Protein AF-X1DKD5-F1 (afdb_monomer_lite)

Organism: NCBI:txid412755

Foldseek 3Di:
DVVVVCCVVPDDDPCQAPVDVQWAAELQATAGNVVRDGDHDDPNHHYPDYHDDDDDPPDDDVVVVVVVVVD

Secondary structure (DSSP, 8-state):
-HHHHHHHHT---GGGSS--TTEEEETTEEEETTTTEEE---TTS--S--BS----TT---HHHHHHHHT-

Structure (mmCIF, N/CA/C/O backbone):
data_AF-X1DKD5-F1
#
_entry.id   AF-X1DKD5-F1
#
loop_
_atom_site.group_PDB
_atom_site.id
_atom_site.type_symbol
_atom_site.label_atom_id
_atom_site.label_alt_id
_atom_site.label_comp_id
_atom_site.label_asym_id
_atom_site.label_entity_id
_atom_site.label_seq_id
_atom_site.pdbx_PDB_ins_code
_atom_site.Cartn_x
_atom_site.Cartn_y
_atom_site.Cartn_z
_atom_site.occupancy
_atom_site.B_iso_or_equiv
_atom_site.auth_seq_id
_atom_site.auth_comp_id
_atom_site.auth_asym_id
_atom_site.auth_atom_id
_atom_site.pdbx_PDB_model_num
ATOM 1 N N . VAL A 1 1 ? 10.655 -16.727 -23.553 1.00 85.88 1 VAL A N 1
ATOM 2 C CA . VAL A 1 1 ? 11.119 -15.564 -24.347 1.00 85.88 1 VAL A CA 1
ATOM 3 C C . VAL A 1 1 ? 10.535 -14.243 -23.837 1.00 85.88 1 VAL A C 1
ATOM 5 O O . VAL A 1 1 ? 11.270 -13.530 -23.180 1.00 85.88 1 VAL A O 1
ATOM 8 N N . ILE A 1 2 ? 9.245 -13.913 -24.022 1.00 91.12 2 ILE A N 1
ATOM 9 C CA . ILE A 1 2 ? 8.704 -12.575 -23.652 1.00 91.12 2 ILE A CA 1
ATOM 10 C C . ILE A 1 2 ? 8.842 -12.241 -22.155 1.00 91.12 2 ILE A C 1
ATOM 12 O O . ILE A 1 2 ? 9.346 -11.179 -21.812 1.00 91.12 2 ILE A O 1
ATOM 16 N N . LEU A 1 3 ? 8.452 -13.153 -21.256 1.00 90.31 3 LEU A N 1
ATOM 17 C CA . LEU A 1 3 ? 8.577 -12.932 -19.805 1.00 90.31 3 LEU A CA 1
ATOM 18 C C . LEU A 1 3 ? 10.026 -12.712 -19.355 1.00 90.31 3 LEU A C 1
ATOM 20 O O . LEU A 1 3 ? 10.272 -12.017 -18.378 1.00 90.31 3 LEU A O 1
ATOM 24 N N . GLU A 1 4 ? 10.976 -13.322 -20.054 1.00 91.50 4 GLU A N 1
ATOM 25 C CA . GLU A 1 4 ? 12.400 -13.217 -19.751 1.00 91.50 4 GLU A CA 1
ATOM 26 C C . GLU A 1 4 ? 12.941 -11.853 -20.174 1.00 91.50 4 GLU A C 1
ATOM 28 O O . GLU A 1 4 ? 13.583 -11.183 -19.374 1.00 91.50 4 GLU A O 1
ATOM 33 N N . ILE A 1 5 ? 12.546 -11.383 -21.363 1.00 93.75 5 ILE A N 1
ATOM 34 C CA . ILE A 1 5 ? 12.830 -10.021 -21.833 1.00 93.75 5 ILE A CA 1
ATOM 35 C C . ILE A 1 5 ? 12.270 -8.992 -20.847 1.00 93.75 5 ILE A C 1
ATOM 37 O O . ILE A 1 5 ? 13.000 -8.101 -20.430 1.00 93.75 5 ILE A O 1
ATOM 41 N N . ILE A 1 6 ? 11.008 -9.140 -20.421 1.00 90.94 6 ILE A N 1
ATOM 42 C CA . ILE A 1 6 ? 10.392 -8.218 -19.454 1.00 90.94 6 ILE A CA 1
ATOM 43 C C . ILE A 1 6 ? 11.185 -8.220 -18.145 1.00 90.94 6 ILE A C 1
ATOM 45 O O . ILE A 1 6 ? 11.595 -7.157 -17.700 1.00 90.94 6 ILE A O 1
ATOM 49 N N . LYS A 1 7 ? 11.480 -9.392 -17.568 1.00 87.75 7 LYS A N 1
ATOM 50 C CA . LYS A 1 7 ? 12.257 -9.494 -16.321 1.00 87.75 7 LYS A CA 1
ATOM 51 C C . LYS A 1 7 ? 13.621 -8.810 -16.414 1.00 87.75 7 LYS A C 1
ATOM 53 O O . LYS A 1 7 ? 14.017 -8.147 -15.462 1.00 87.75 7 LYS A O 1
ATOM 58 N N . THR A 1 8 ? 14.330 -8.965 -17.533 1.00 89.69 8 THR A N 1
ATOM 59 C CA . THR A 1 8 ? 15.632 -8.317 -17.743 1.00 89.69 8 THR A CA 1
ATOM 60 C C . THR A 1 8 ? 15.488 -6.806 -17.924 1.00 89.69 8 THR A C 1
ATOM 62 O O . THR A 1 8 ? 16.262 -6.051 -17.346 1.00 89.69 8 THR A O 1
ATOM 65 N N . SER A 1 9 ? 14.493 -6.349 -18.687 1.00 91.31 9 SER A N 1
ATOM 66 C CA . SER A 1 9 ? 14.268 -4.923 -18.954 1.00 91.31 9 SER A CA 1
ATOM 67 C C . SER A 1 9 ? 13.666 -4.156 -17.773 1.00 91.31 9 SER A C 1
ATOM 69 O O . SER A 1 9 ? 13.830 -2.943 -17.705 1.00 91.31 9 SER A O 1
ATOM 71 N N . THR A 1 10 ? 12.979 -4.834 -16.849 1.00 90.31 10 THR A N 1
ATOM 72 C CA . THR A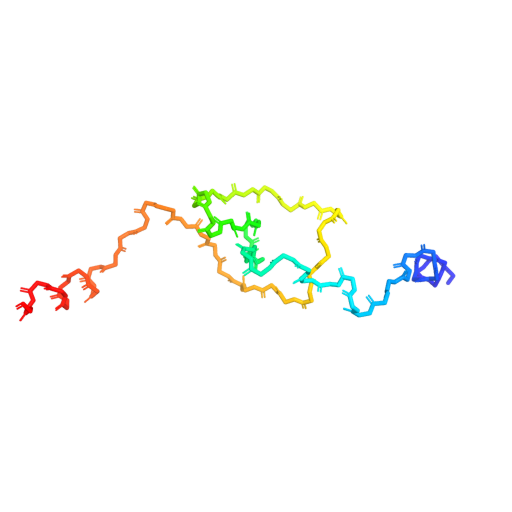 1 10 ? 12.340 -4.228 -15.668 1.00 90.31 10 THR A CA 1
ATOM 73 C C . THR A 1 10 ? 13.024 -4.613 -14.358 1.00 90.31 10 THR A C 1
ATOM 75 O O . THR A 1 10 ? 12.413 -4.504 -13.294 1.00 90.31 10 THR A O 1
ATOM 78 N N . PHE A 1 11 ? 14.261 -5.112 -14.410 1.00 91.81 11 PHE A N 1
ATOM 79 C CA . PHE A 1 11 ? 15.010 -5.438 -13.203 1.00 91.81 11 PHE A CA 1
ATOM 80 C C . PHE A 1 11 ? 15.217 -4.182 -12.347 1.00 91.81 11 PHE A C 1
ATOM 82 O O . PHE A 1 11 ? 15.609 -3.129 -12.848 1.00 91.81 11 PHE A O 1
ATOM 89 N N . GLN A 1 12 ? 14.957 -4.307 -11.048 1.00 93.62 12 GLN A N 1
ATOM 90 C CA . GLN A 1 12 ? 15.136 -3.255 -10.052 1.00 93.62 12 GLN A CA 1
ATOM 91 C C . GLN A 1 12 ? 15.868 -3.845 -8.850 1.00 93.62 12 GLN A C 1
ATOM 93 O O . GLN A 1 12 ? 15.585 -4.981 -8.457 1.00 93.62 12 GLN A O 1
ATOM 98 N N . SER A 1 13 ? 16.810 -3.093 -8.274 1.00 93.69 13 SER A N 1
ATOM 99 C CA . SER A 1 13 ? 17.469 -3.519 -7.040 1.00 93.69 13 SER A CA 1
ATOM 100 C C . SER A 1 13 ? 16.495 -3.434 -5.869 1.00 93.69 13 SER A C 1
ATOM 102 O O . SER A 1 13 ? 15.558 -2.635 -5.875 1.00 93.69 13 SER A O 1
ATOM 104 N N . ILE A 1 14 ? 16.702 -4.274 -4.853 1.00 92.50 14 ILE A N 1
ATOM 105 C CA . ILE A 1 14 ? 15.793 -4.346 -3.705 1.00 92.50 14 ILE A CA 1
ATOM 106 C C . ILE A 1 14 ? 15.748 -3.029 -2.915 1.00 92.50 14 ILE A C 1
ATOM 108 O O . ILE A 1 14 ? 14.724 -2.725 -2.311 1.00 92.50 14 ILE A O 1
ATOM 112 N N . GLU A 1 15 ? 16.817 -2.223 -2.960 1.00 94.19 15 GLU A N 1
ATOM 113 C CA . GLU A 1 15 ? 16.866 -0.925 -2.277 1.00 94.19 15 GLU A CA 1
ATOM 114 C C . GLU A 1 15 ? 15.899 0.106 -2.877 1.00 94.19 15 GLU A C 1
ATOM 116 O O . GLU A 1 15 ? 15.550 1.070 -2.203 1.00 94.19 15 GLU A O 1
ATOM 121 N N . ASN A 1 16 ? 15.444 -0.096 -4.119 1.00 94.56 16 ASN A N 1
ATOM 122 C CA . ASN A 1 16 ? 14.503 0.805 -4.787 1.00 94.56 16 ASN A CA 1
ATOM 123 C C . ASN A 1 16 ? 13.044 0.580 -4.360 1.00 94.56 16 ASN A C 1
ATOM 125 O O . ASN A 1 16 ? 12.164 1.341 -4.765 1.00 94.56 16 ASN A O 1
ATOM 129 N N . PHE A 1 17 ? 12.766 -0.461 -3.572 1.00 96.00 17 PHE A N 1
ATOM 130 C CA . PHE A 1 17 ? 11.418 -0.789 -3.124 1.00 96.00 17 PHE A CA 1
ATOM 131 C C . PHE A 1 17 ? 11.117 -0.191 -1.750 1.00 96.00 17 PHE A C 1
ATOM 133 O O . PHE A 1 17 ? 11.994 -0.070 -0.899 1.00 96.00 17 PHE A O 1
ATOM 140 N N . ASP A 1 18 ? 9.849 0.159 -1.530 1.00 95.06 18 ASP A N 1
ATOM 141 C CA . ASP A 1 18 ? 9.320 0.671 -0.261 1.00 95.06 18 ASP A CA 1
ATOM 142 C C . ASP A 1 18 ? 10.082 1.920 0.257 1.00 95.06 18 ASP A C 1
ATOM 144 O O . ASP A 1 18 ? 10.125 2.203 1.454 1.00 95.06 18 ASP A O 1
ATOM 148 N N . LEU A 1 19 ? 10.650 2.715 -0.666 1.00 95.44 19 LEU A N 1
ATOM 149 C CA . LEU A 1 19 ? 11.474 3.902 -0.379 1.00 95.44 19 LEU A CA 1
ATOM 150 C C . LEU A 1 19 ? 10.757 4.965 0.468 1.00 95.44 19 LEU A C 1
ATOM 152 O O . LEU A 1 19 ? 11.384 5.697 1.237 1.00 95.44 19 LEU A O 1
ATOM 156 N N . ASN A 1 20 ? 9.434 5.075 0.326 1.00 95.62 20 ASN A N 1
ATOM 157 C CA . ASN A 1 20 ? 8.630 5.993 1.122 1.00 95.62 20 ASN A CA 1
ATOM 158 C C . ASN A 1 20 ? 7.961 5.258 2.287 1.00 95.62 20 ASN A C 1
ATOM 160 O O . ASN A 1 20 ? 6.936 4.605 2.104 1.00 95.62 20 ASN A O 1
ATOM 164 N N . LYS A 1 21 ? 8.490 5.469 3.498 1.00 94.25 21 LYS A N 1
ATOM 165 C CA . LYS A 1 21 ? 7.981 4.896 4.758 1.00 94.25 21 LYS A CA 1
ATOM 166 C C . LYS A 1 21 ? 6.563 5.327 5.157 1.00 94.25 21 LYS A C 1
ATOM 168 O O . LYS A 1 21 ? 6.029 4.813 6.133 1.00 94.25 21 LYS A O 1
ATOM 173 N N . TYR A 1 22 ? 5.997 6.319 4.472 1.00 97.12 22 TYR A N 1
ATOM 174 C CA . TYR A 1 22 ? 4.650 6.822 4.734 1.00 97.12 22 TYR A CA 1
ATOM 175 C C . TYR A 1 22 ? 3.604 6.243 3.785 1.00 97.12 22 TYR A C 1
ATOM 177 O O . TYR A 1 22 ? 2.425 6.503 3.987 1.00 97.12 22 TYR A O 1
ATOM 185 N N . ILE A 1 23 ? 4.005 5.478 2.767 1.00 97.50 23 ILE A N 1
ATOM 186 C CA . ILE A 1 23 ? 3.064 4.827 1.857 1.00 97.50 23 ILE A CA 1
ATOM 187 C C . ILE A 1 23 ? 2.847 3.387 2.315 1.00 97.50 23 ILE A C 1
ATOM 189 O O . ILE A 1 23 ? 3.798 2.645 2.547 1.00 97.50 23 ILE A O 1
ATOM 193 N N . ILE A 1 24 ? 1.582 2.991 2.416 1.00 97.12 24 ILE A N 1
ATOM 194 C CA . ILE A 1 24 ? 1.165 1.612 2.644 1.00 97.12 24 ILE A CA 1
ATOM 195 C C . ILE A 1 24 ? 0.489 1.107 1.375 1.00 97.12 24 ILE A C 1
ATOM 197 O O . ILE A 1 24 ? -0.500 1.669 0.912 1.00 97.12 24 ILE A O 1
ATOM 201 N N . ASN A 1 25 ? 1.001 0.010 0.831 1.00 98.06 25 ASN A N 1
ATOM 202 C CA . ASN A 1 25 ? 0.393 -0.672 -0.299 1.00 98.06 25 ASN A CA 1
ATOM 203 C C . ASN A 1 25 ? -0.743 -1.590 0.187 1.00 98.06 25 ASN A C 1
ATOM 205 O O . ASN A 1 25 ? -0.505 -2.632 0.802 1.00 98.06 25 ASN A O 1
ATOM 209 N N . LEU A 1 26 ? -1.983 -1.176 -0.060 1.00 98.06 26 LEU A N 1
ATOM 210 C CA . LEU A 1 26 ? -3.212 -1.890 0.276 1.00 98.06 26 LEU A CA 1
ATOM 211 C C . LEU A 1 26 ? -3.805 -2.545 -0.976 1.00 98.06 26 LEU A C 1
ATOM 213 O O . LEU A 1 26 ? -3.369 -2.291 -2.095 1.00 98.06 26 LEU A O 1
ATOM 217 N N . LYS A 1 27 ? -4.821 -3.394 -0.811 1.00 98.25 27 LYS A N 1
ATOM 218 C CA . LYS A 1 27 ? -5.444 -4.115 -1.934 1.00 98.25 27 LYS A CA 1
ATOM 219 C C . LYS A 1 27 ? -6.096 -3.177 -2.956 1.00 98.25 27 LYS A C 1
ATOM 221 O O . LYS A 1 27 ? -6.173 -3.522 -4.132 1.00 98.25 27 LYS A O 1
ATOM 226 N N . ASN A 1 28 ? -6.595 -2.032 -2.497 1.00 97.94 28 ASN A N 1
ATOM 227 C CA . ASN A 1 28 ? -7.319 -1.058 -3.309 1.00 97.94 28 ASN A CA 1
ATOM 228 C C . ASN A 1 28 ? -6.542 0.239 -3.569 1.00 97.94 28 ASN A C 1
ATOM 230 O O . ASN A 1 28 ? -7.150 1.198 -4.032 1.00 97.94 28 ASN A O 1
ATOM 234 N N . GLY A 1 29 ? -5.240 0.294 -3.272 1.00 97.88 29 GLY A N 1
ATOM 235 C CA . GLY A 1 29 ? -4.435 1.474 -3.574 1.00 97.88 29 GLY A CA 1
ATOM 236 C C . GLY A 1 29 ? -3.221 1.673 -2.674 1.00 97.88 29 GLY A C 1
ATOM 237 O O . GLY A 1 29 ? -2.891 0.858 -1.813 1.00 97.88 29 GLY A O 1
ATOM 238 N N . LEU A 1 30 ? -2.545 2.795 -2.892 1.00 98.19 30 LEU A N 1
ATOM 239 C CA . LEU A 1 30 ? -1.432 3.287 -2.092 1.00 98.19 30 LEU A CA 1
ATOM 240 C C . LEU A 1 30 ? -1.963 4.319 -1.097 1.00 98.19 30 LEU A C 1
ATOM 242 O O . LEU A 1 30 ? -2.366 5.416 -1.481 1.00 98.19 30 LEU A O 1
ATOM 246 N N . PHE A 1 31 ? -1.983 3.958 0.180 1.00 98.00 31 PHE A N 1
ATOM 247 C CA . PHE A 1 31 ? -2.446 4.832 1.249 1.00 98.00 31 PHE A CA 1
ATOM 248 C C . PHE A 1 31 ? -1.293 5.666 1.807 1.00 98.00 31 PHE A C 1
ATOM 250 O O . PHE A 1 31 ? -0.273 5.112 2.215 1.00 98.00 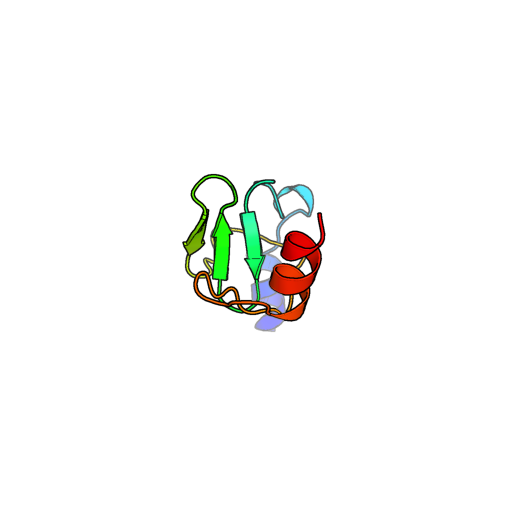31 PHE A O 1
ATOM 257 N N . ASP A 1 32 ? -1.449 6.987 1.836 1.00 97.69 32 ASP A N 1
ATOM 258 C CA . ASP A 1 32 ? -0.441 7.919 2.343 1.00 97.69 32 ASP A CA 1
ATOM 259 C C . ASP A 1 32 ? -0.744 8.311 3.798 1.00 97.69 32 ASP A C 1
ATOM 261 O O . ASP A 1 32 ? -1.731 8.982 4.084 1.00 97.69 32 ASP A O 1
ATOM 265 N N . LEU A 1 33 ? 0.128 7.928 4.731 1.00 96.44 33 LEU A N 1
ATOM 266 C CA . LEU A 1 33 ? 0.002 8.221 6.163 1.00 96.44 33 LEU A CA 1
ATOM 267 C C . LEU A 1 33 ? 0.183 9.704 6.517 1.00 96.44 33 LEU A C 1
ATOM 269 O O . LEU A 1 33 ? -0.116 10.094 7.644 1.00 96.44 33 LEU A O 1
ATOM 273 N N . LYS A 1 34 ? 0.717 10.533 5.612 1.00 97.00 34 LYS A N 1
ATOM 274 C CA . LYS A 1 34 ? 0.845 11.978 5.844 1.00 97.00 34 LYS A CA 1
ATOM 275 C C . LYS A 1 34 ? -0.430 12.719 5.484 1.00 97.00 34 LYS A C 1
ATOM 277 O O . LYS A 1 34 ? -0.798 13.647 6.199 1.00 97.00 34 LYS A O 1
ATOM 282 N N . THR A 1 35 ? -1.060 12.350 4.370 1.00 96.69 35 THR A N 1
ATOM 283 C CA . THR A 1 35 ? -2.264 13.032 3.872 1.00 96.69 35 THR A CA 1
ATOM 284 C C . THR A 1 35 ? -3.556 12.314 4.248 1.00 96.69 35 THR A C 1
ATOM 286 O O . THR A 1 35 ? -4.614 12.928 4.188 1.00 96.69 35 THR A O 1
ATOM 289 N N . PHE A 1 36 ? -3.473 11.051 4.680 1.00 95.25 36 PHE A N 1
ATOM 290 C CA . PHE A 1 36 ? -4.608 10.150 4.903 1.00 95.25 36 PHE A CA 1
ATOM 291 C C . PHE A 1 36 ? -5.461 9.933 3.645 1.00 95.25 36 PHE A C 1
ATOM 293 O O . PHE A 1 36 ? -6.669 9.713 3.720 1.00 95.25 36 PHE A O 1
ATOM 300 N N . GLU A 1 37 ? -4.823 9.961 2.476 1.00 96.69 37 GLU A N 1
ATOM 301 C CA . GLU A 1 37 ? -5.483 9.747 1.191 1.00 96.69 37 GLU A CA 1
ATOM 302 C C . GLU A 1 37 ? -5.117 8.385 0.603 1.00 96.69 37 GLU A C 1
ATOM 304 O O . GLU A 1 37 ? -3.960 7.956 0.636 1.00 96.69 37 GLU A O 1
ATOM 309 N N . LEU A 1 38 ? -6.114 7.727 0.011 1.00 97.88 38 LEU A N 1
ATOM 310 C CA . LEU A 1 38 ? -5.922 6.537 -0.805 1.00 97.88 38 LEU A CA 1
ATOM 311 C C . LEU A 1 38 ? -5.750 6.961 -2.267 1.00 97.88 38 LEU A C 1
ATOM 313 O O . LEU A 1 38 ? -6.653 7.559 -2.849 1.00 97.88 38 LEU A O 1
ATOM 317 N N . LYS A 1 39 ? -4.596 6.643 -2.851 1.00 97.31 39 LYS A N 1
ATOM 318 C CA . LYS A 1 39 ? -4.283 6.883 -4.264 1.00 97.31 39 LYS A CA 1
ATOM 319 C C . LYS A 1 39 ? -4.311 5.571 -5.038 1.00 97.31 39 LYS A C 1
ATOM 321 O O . LYS A 1 39 ? -4.065 4.510 -4.466 1.00 97.31 39 LYS A O 1
ATOM 326 N N . ASP A 1 40 ? -4.552 5.647 -6.340 1.00 97.94 40 ASP A N 1
ATOM 327 C CA . ASP A 1 40 ? -4.453 4.477 -7.210 1.00 97.94 40 ASP A CA 1
ATOM 328 C C . ASP A 1 40 ? -3.027 3.911 -7.225 1.00 97.94 40 ASP A C 1
ATOM 330 O O . ASP A 1 40 ? -2.037 4.610 -6.981 1.00 97.94 40 ASP A O 1
ATOM 334 N N . HIS A 1 41 ? -2.912 2.619 -7.528 1.00 97.75 41 HIS A N 1
ATOM 335 C CA . HIS A 1 41 ? -1.607 2.025 -7.778 1.00 97.75 41 HIS A CA 1
ATOM 336 C C . HIS A 1 41 ? -0.952 2.649 -9.008 1.00 97.75 41 HIS A C 1
ATOM 338 O O . HIS A 1 41 ? -1.590 2.899 -10.028 1.00 97.75 41 HIS A O 1
ATOM 344 N N . THR A 1 42 ? 0.361 2.822 -8.922 1.00 96.44 42 THR A N 1
ATOM 345 C CA . THR A 1 42 ? 1.194 3.294 -10.022 1.00 96.44 42 THR A CA 1
ATOM 346 C C . THR A 1 42 ? 2.433 2.417 -10.132 1.00 96.44 42 THR A C 1
ATOM 348 O O . THR A 1 42 ? 2.954 1.943 -9.123 1.00 96.44 42 THR A O 1
ATOM 351 N N . PHE A 1 43 ? 2.919 2.211 -11.358 1.00 93.00 43 PHE A N 1
ATOM 352 C CA . PHE A 1 43 ? 4.186 1.518 -11.612 1.00 93.00 43 PHE A CA 1
ATOM 353 C C . PHE A 1 43 ? 5.402 2.332 -11.135 1.00 93.00 43 PHE A C 1
ATOM 355 O O . PHE A 1 43 ? 6.501 1.793 -11.044 1.00 93.00 43 PHE A O 1
ATOM 362 N N . GLU A 1 44 ? 5.210 3.619 -10.833 1.00 93.94 44 GLU A N 1
ATOM 363 C CA . GLU A 1 44 ? 6.254 4.527 -10.347 1.00 93.94 44 GLU A CA 1
ATOM 364 C C . GLU A 1 44 ? 6.649 4.256 -8.889 1.00 93.94 44 GLU A C 1
ATOM 366 O O . GLU A 1 44 ? 7.759 4.593 -8.481 1.00 93.94 44 GLU A O 1
ATOM 371 N N . TYR A 1 45 ? 5.763 3.641 -8.098 1.00 95.62 45 TYR A N 1
ATOM 372 C CA . TYR A 1 45 ? 6.051 3.268 -6.716 1.00 95.62 45 TYR A CA 1
ATOM 373 C C . TYR A 1 45 ? 6.227 1.757 -6.602 1.00 95.62 45 TYR A C 1
ATOM 375 O O . TYR A 1 45 ? 5.277 0.981 -6.708 1.00 95.62 45 TYR A O 1
ATOM 383 N N . LEU A 1 46 ? 7.466 1.346 -6.360 1.00 96.06 46 LEU A N 1
ATOM 384 C CA . LEU A 1 46 ? 7.830 -0.053 -6.203 1.00 96.06 46 LEU A CA 1
ATOM 385 C C . LEU A 1 46 ? 7.632 -0.473 -4.747 1.00 96.06 46 LEU A C 1
ATOM 387 O O . LEU A 1 46 ? 8.221 0.115 -3.843 1.00 96.06 46 LEU A O 1
ATOM 391 N N . SER A 1 47 ? 6.830 -1.509 -4.518 1.00 95.38 47 SER A N 1
ATOM 392 C CA . SER A 1 47 ? 6.584 -2.066 -3.186 1.00 95.38 47 SER A CA 1
ATOM 393 C C . SER A 1 47 ? 6.713 -3.583 -3.201 1.00 95.38 47 SER A C 1
ATOM 395 O O . SER A 1 47 ? 6.248 -4.235 -4.137 1.00 95.38 47 SER A O 1
ATOM 397 N N . LEU A 1 48 ? 7.343 -4.157 -2.173 1.00 94.88 48 LEU A N 1
ATOM 398 C CA . LEU A 1 48 ? 7.506 -5.611 -2.054 1.00 94.88 48 LEU A CA 1
ATOM 399 C C . LEU A 1 48 ? 6.312 -6.285 -1.380 1.00 94.88 48 LEU A C 1
ATOM 401 O O . LEU A 1 48 ? 6.155 -7.502 -1.480 1.00 94.88 48 LEU A O 1
ATOM 405 N N . ARG A 1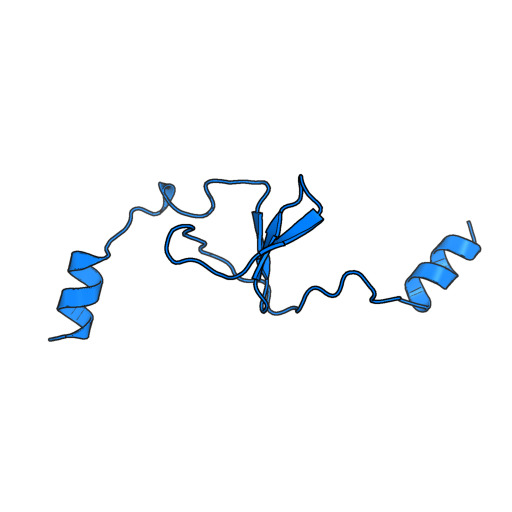 49 ? 5.503 -5.527 -0.633 1.00 93.81 49 ARG A N 1
ATOM 406 C CA . ARG A 1 49 ? 4.465 -6.074 0.246 1.00 93.81 49 ARG A CA 1
ATOM 407 C C . ARG A 1 49 ? 3.159 -5.337 0.028 1.00 93.81 49 ARG A C 1
ATOM 409 O O . ARG A 1 49 ? 3.083 -4.142 0.270 1.00 93.81 49 ARG A O 1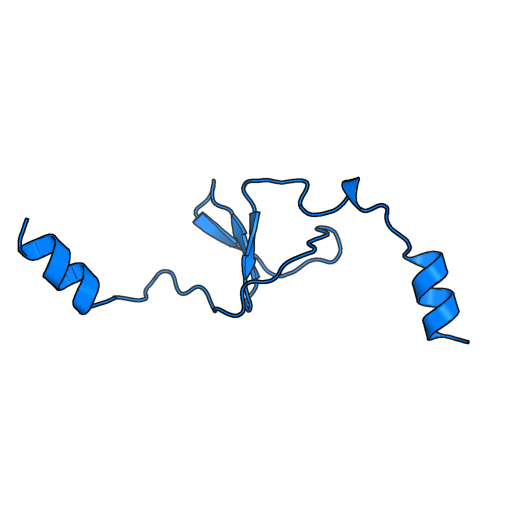
ATOM 416 N N . GLN A 1 50 ? 2.124 -6.076 -0.351 1.00 97.00 50 GLN A N 1
ATOM 417 C CA . GLN A 1 50 ? 0.754 -5.578 -0.382 1.00 97.00 50 GLN A CA 1
ATOM 418 C C . GLN A 1 50 ? -0.040 -6.201 0.766 1.00 97.00 50 GLN A C 1
ATOM 420 O O . GLN A 1 50 ? -0.040 -7.421 0.942 1.00 97.00 50 GLN A O 1
ATOM 425 N N . ILE A 1 51 ? -0.738 -5.374 1.539 1.00 97.31 51 ILE A N 1
ATOM 426 C CA . ILE A 1 51 ? -1.677 -5.839 2.560 1.00 97.31 51 ILE A CA 1
ATOM 427 C C . ILE A 1 51 ? -3.011 -6.138 1.858 1.00 97.31 51 ILE A C 1
ATOM 429 O O . ILE A 1 51 ? -3.570 -5.244 1.222 1.00 97.31 51 ILE A O 1
ATOM 433 N N . PRO A 1 52 ? -3.568 -7.359 1.968 1.00 97.44 52 PRO A N 1
ATOM 434 C CA . PRO A 1 52 ? -4.739 -7.793 1.199 1.00 97.44 52 PRO A CA 1
ATOM 435 C C . PRO A 1 52 ? -6.073 -7.265 1.766 1.00 97.44 52 PRO A C 1
ATOM 437 O O . PRO A 1 52 ? -7.076 -7.976 1.787 1.00 97.44 52 PRO A O 1
ATOM 440 N N . VAL A 1 53 ? -6.094 -6.017 2.232 1.00 95.62 53 VAL A N 1
ATOM 441 C CA . VAL A 1 53 ? -7.249 -5.345 2.840 1.00 95.62 53 VAL A CA 1
ATOM 442 C C . VAL A 1 53 ? -7.584 -4.098 2.029 1.00 95.62 53 VAL A C 1
ATOM 444 O O . VAL A 1 53 ? -6.682 -3.397 1.572 1.00 95.62 53 VAL A O 1
ATOM 447 N N . ASN A 1 54 ? -8.878 -3.836 1.842 1.00 97.19 54 ASN A N 1
ATOM 448 C CA . ASN A 1 54 ? -9.350 -2.592 1.241 1.00 97.19 54 ASN A CA 1
ATOM 449 C C . ASN A 1 54 ? -9.462 -1.521 2.327 1.00 97.19 54 ASN A C 1
ATOM 451 O O . ASN A 1 54 ? -10.110 -1.756 3.346 1.00 97.19 54 ASN A O 1
ATOM 455 N N . TYR A 1 55 ? -8.880 -0.350 2.096 1.00 95.81 55 TYR A N 1
ATOM 456 C CA . TYR A 1 55 ? -9.148 0.814 2.930 1.00 95.81 55 TYR A CA 1
ATOM 457 C C . TYR A 1 55 ? -10.515 1.409 2.607 1.00 95.81 55 TYR A C 1
ATOM 459 O O . TYR A 1 55 ? -10.804 1.700 1.445 1.00 95.81 55 TYR A O 1
ATOM 467 N N . ASP A 1 56 ? -11.315 1.632 3.644 1.00 94.19 56 ASP A N 1
ATOM 468 C CA . ASP A 1 56 ? -12.542 2.416 3.595 1.00 94.19 56 ASP A CA 1
ATOM 469 C C . ASP A 1 56 ? -12.517 3.420 4.753 1.00 94.19 56 ASP A C 1
ATOM 471 O O . ASP A 1 56 ? -12.677 3.057 5.918 1.00 94.19 56 ASP A O 1
ATOM 475 N N . GLY A 1 57 ? -12.303 4.698 4.426 1.00 90.44 57 GLY A N 1
ATOM 476 C CA . GLY A 1 57 ? -12.233 5.782 5.409 1.00 90.44 57 GLY A CA 1
ATOM 477 C C . GLY A 1 57 ? -13.557 6.080 6.121 1.00 90.44 57 GLY A C 1
ATOM 478 O O . GLY A 1 57 ? -13.584 6.918 7.018 1.00 90.44 57 GLY A O 1
ATOM 479 N N . LYS A 1 58 ? -14.656 5.425 5.728 1.00 90.12 58 LYS A N 1
ATOM 480 C CA . LYS A 1 58 ? -15.970 5.531 6.375 1.00 90.12 58 LYS A CA 1
ATOM 481 C C . LYS A 1 58 ? -16.334 4.286 7.182 1.00 90.12 58 LYS A C 1
ATOM 483 O O . LYS A 1 58 ? -17.404 4.265 7.789 1.00 90.12 58 LYS A O 1
ATOM 488 N N . MET A 1 59 ? -15.487 3.257 7.181 1.00 89.06 59 MET A N 1
ATOM 489 C CA . MET A 1 59 ? -15.761 2.018 7.895 1.00 89.06 59 MET A CA 1
ATOM 490 C C . MET A 1 59 ? -15.805 2.276 9.402 1.00 89.06 59 MET A C 1
ATOM 492 O O . MET A 1 59 ? -14.870 2.831 9.976 1.00 89.06 59 MET A O 1
ATOM 496 N N . GLN A 1 60 ? -16.890 1.842 10.035 1.00 88.56 60 GLN A N 1
ATOM 497 C CA . GLN A 1 60 ? -17.032 1.831 11.488 1.00 88.56 60 GLN A CA 1
ATOM 498 C C . GLN A 1 60 ? -16.783 0.424 12.023 1.00 88.56 60 GLN A C 1
ATOM 500 O O . GLN A 1 60 ? -17.001 -0.573 11.327 1.00 88.56 60 GLN A O 1
ATOM 505 N N . CYS A 1 61 ? -16.287 0.342 13.254 1.00 89.00 61 CYS A N 1
ATOM 506 C CA . CYS A 1 61 ? -16.000 -0.922 13.910 1.00 89.00 61 CYS A CA 1
ATOM 507 C C . CYS A 1 61 ? -16.627 -0.917 15.301 1.00 89.00 61 CYS A C 1
ATOM 509 O O . CYS A 1 61 ? -15.971 -0.569 16.281 1.00 89.00 61 CYS A O 1
ATOM 511 N N . ASP A 1 62 ? -17.874 -1.383 15.385 1.00 92.56 62 ASP A N 1
ATOM 512 C CA . ASP A 1 62 ? -18.676 -1.373 16.613 1.00 92.56 62 ASP A CA 1
ATOM 513 C C . ASP A 1 62 ? -17.946 -1.975 17.821 1.00 92.56 62 ASP A C 1
ATOM 515 O O . ASP A 1 62 ? -18.098 -1.508 18.946 1.00 92.56 62 ASP A O 1
ATOM 519 N N . ALA A 1 63 ? -17.138 -3.020 17.609 1.00 93.06 63 ALA A N 1
ATOM 520 C CA . ALA A 1 63 ? -16.364 -3.653 18.675 1.00 93.06 63 ALA A CA 1
ATOM 521 C C . ALA A 1 63 ? -15.290 -2.718 19.259 1.00 93.06 63 ALA A C 1
ATOM 523 O O . ALA A 1 63 ? -15.089 -2.702 20.475 1.00 93.06 63 ALA A O 1
ATOM 524 N N . ILE A 1 64 ? -14.620 -1.937 18.406 1.00 90.06 64 ILE A N 1
ATOM 525 C CA . ILE A 1 64 ? -13.615 -0.948 18.811 1.00 90.06 64 ILE A CA 1
ATOM 526 C C . ILE A 1 64 ? -14.292 0.280 19.419 1.00 90.06 64 ILE A C 1
ATOM 528 O O . ILE A 1 64 ? -13.871 0.732 20.482 1.00 90.06 64 ILE A O 1
ATOM 532 N N . ASP A 1 65 ? -15.374 0.765 18.808 1.00 91.88 65 ASP A N 1
ATOM 533 C CA . ASP A 1 65 ? -16.149 1.897 19.329 1.00 91.88 65 ASP A CA 1
ATOM 534 C C . ASP A 1 65 ? -16.675 1.586 20.738 1.00 91.88 65 ASP A C 1
ATOM 536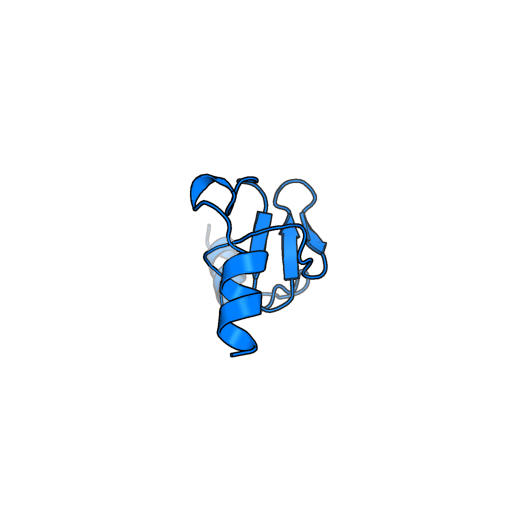 O O . ASP A 1 65 ? -16.518 2.372 21.676 1.00 91.88 65 ASP A O 1
ATOM 540 N N . LYS A 1 66 ? -17.204 0.371 20.926 1.00 94.12 66 LYS A N 1
ATOM 541 C CA . LYS A 1 66 ? -17.638 -0.135 22.228 1.00 94.12 66 LYS A CA 1
ATOM 542 C C . LYS A 1 66 ? -16.475 -0.241 23.216 1.00 94.12 66 LYS A C 1
ATOM 544 O O . LYS A 1 66 ? -16.640 0.159 24.365 1.00 94.12 66 LYS A O 1
ATOM 549 N N . PHE A 1 67 ? -15.312 -0.746 22.799 1.00 95.31 67 PHE A N 1
ATOM 550 C CA . PHE A 1 67 ? -14.122 -0.819 23.656 1.00 95.31 67 PHE A CA 1
ATOM 551 C C . PHE A 1 67 ? -13.703 0.562 24.182 1.00 95.31 67 PHE A C 1
ATOM 553 O O . PHE A 1 67 ? -13.476 0.705 25.380 1.00 95.31 67 PHE A O 1
ATOM 560 N N . ILE A 1 68 ? -13.668 1.581 23.317 1.00 92.00 68 ILE A N 1
ATOM 561 C CA . ILE A 1 68 ? -13.307 2.953 23.705 1.00 92.00 68 ILE A CA 1
ATOM 562 C C . ILE A 1 68 ? -14.361 3.595 24.614 1.00 92.00 68 ILE A C 1
ATOM 564 O O . ILE A 1 6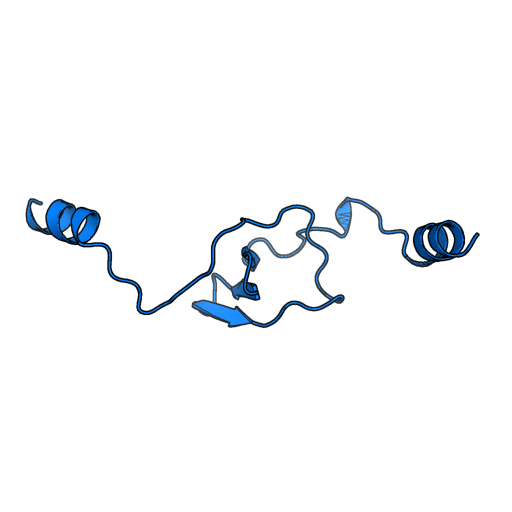8 ? -13.998 4.373 25.484 1.00 92.00 68 ILE A O 1
ATOM 568 N N . SER A 1 69 ? -15.644 3.243 24.481 1.00 92.88 69 SER A N 1
ATOM 569 C CA . SER A 1 69 ? -16.700 3.783 25.355 1.00 92.88 69 SER A CA 1
ATOM 570 C C . SER A 1 69 ? -16.623 3.332 26.822 1.00 92.88 69 SER A C 1
ATOM 572 O O . SER A 1 69 ? -17.297 3.911 27.672 1.00 92.88 69 SER A O 1
ATOM 574 N N . TYR A 1 70 ? -15.843 2.286 27.121 1.00 85.00 70 TYR A N 1
ATOM 575 C CA . TYR A 1 70 ? -15.659 1.762 28.480 1.00 85.00 70 TYR A CA 1
ATOM 576 C C . TYR A 1 70 ? -14.462 2.362 29.229 1.00 85.00 70 TYR A C 1
ATOM 578 O O . TYR A 1 70 ? -14.244 1.998 30.387 1.00 85.00 70 TYR A O 1
ATOM 586 N N . ILE A 1 71 ? -13.680 3.222 28.573 1.00 69.25 71 ILE A N 1
ATOM 587 C CA . ILE A 1 71 ? -12.516 3.919 29.138 1.00 69.25 71 ILE A CA 1
ATOM 588 C C . ILE A 1 71 ? -12.935 5.339 29.514 1.00 69.25 71 ILE A C 1
ATOM 590 O O . ILE A 1 71 ? -12.537 5.780 30.615 1.00 69.25 71 ILE A O 1
#

pLDDT: mean 93.87, std 4.34, range [69.25, 98.25]

Sequence (71 aa):
VILEIIKTSTFQSIENFDLNKYIINLKNGLFDLKTFELKDHTFEYLSLRQIPVNYDGKMQCDAIDKFISYI

Radius of gyration: 17.4 Å; chains: 1; bounding box: 36×29×54 Å

InterPro domains:
  IPR014818 Bacteriophage/plasmid primase, P4, C-terminal [PF08706] (6-68)